Protein AF-A0A352FI96-F1 (afdb_monomer_lite)

Structure (mmCIF, N/CA/C/O backbone):
data_AF-A0A352FI96-F1
#
_entry.id   AF-A0A352FI96-F1
#
loop_
_atom_site.group_PDB
_atom_site.id
_atom_site.type_symbol
_atom_site.label_atom_id
_atom_site.label_alt_id
_atom_site.label_comp_id
_atom_site.label_asym_id
_atom_site.label_entity_id
_atom_site.label_seq_id
_atom_site.pdbx_PDB_ins_code
_atom_site.Cartn_x
_atom_site.Cartn_y
_atom_site.Cartn_z
_atom_site.occupancy
_atom_site.B_iso_or_equiv
_atom_site.auth_seq_id
_atom_site.auth_comp_id
_atom_site.auth_asym_id
_atom_site.auth_atom_id
_atom_site.pdbx_PDB_model_num
ATOM 1 N N . MET A 1 1 ? -29.803 -5.787 31.092 1.00 52.31 1 MET A N 1
ATOM 2 C CA . MET A 1 1 ? -29.044 -7.049 31.112 1.00 52.31 1 MET A CA 1
ATOM 3 C C . MET A 1 1 ? -29.105 -7.739 29.755 1.00 52.31 1 MET A C 1
ATOM 5 O O . MET A 1 1 ? -28.213 -7.486 28.967 1.00 52.31 1 MET A O 1
ATOM 9 N N . ALA A 1 2 ? -30.187 -8.427 29.363 1.00 59.44 2 ALA A N 1
ATOM 10 C CA . ALA A 1 2 ? -30.220 -9.168 28.085 1.00 59.44 2 ALA A CA 1
ATOM 11 C C . ALA A 1 2 ? -29.979 -8.347 26.790 1.00 59.44 2 ALA A C 1
ATOM 13 O O . ALA A 1 2 ? -29.564 -8.918 25.783 1.00 59.44 2 ALA A O 1
ATOM 14 N N . SER A 1 3 ? -30.249 -7.033 26.771 1.00 66.12 3 SER A N 1
ATOM 15 C CA . SER A 1 3 ? -29.910 -6.172 25.621 1.00 66.12 3 SER A CA 1
ATOM 16 C C . SER A 1 3 ? -28.485 -5.618 25.676 1.00 66.12 3 SER A C 1
ATOM 18 O O . SER A 1 3 ? -27.934 -5.304 24.632 1.00 66.12 3 SER A O 1
ATOM 20 N N . GLU A 1 4 ? -27.894 -5.500 26.867 1.00 66.44 4 GLU A N 1
ATOM 21 C CA . GLU A 1 4 ? -26.528 -5.000 27.075 1.00 66.44 4 GLU A CA 1
ATOM 22 C C . GLU A 1 4 ? -25.523 -6.082 26.686 1.00 66.44 4 GLU A C 1
ATOM 24 O O . GLU A 1 4 ? -24.607 -5.810 25.919 1.00 66.44 4 GLU A O 1
ATOM 29 N N . ASP A 1 5 ? -25.777 -7.328 27.094 1.00 74.75 5 ASP A N 1
ATOM 30 C CA . ASP A 1 5 ? -24.949 -8.481 26.725 1.00 74.75 5 ASP A CA 1
ATOM 31 C C . ASP A 1 5 ? -24.925 -8.692 25.204 1.00 74.75 5 ASP A C 1
ATOM 33 O O . ASP A 1 5 ? -23.876 -8.956 24.623 1.00 74.75 5 ASP A O 1
ATOM 37 N N . LYS A 1 6 ? -26.065 -8.489 24.527 1.00 78.19 6 LYS A N 1
ATOM 38 C CA . LYS A 1 6 ? -26.149 -8.533 23.056 1.00 78.19 6 LYS A CA 1
A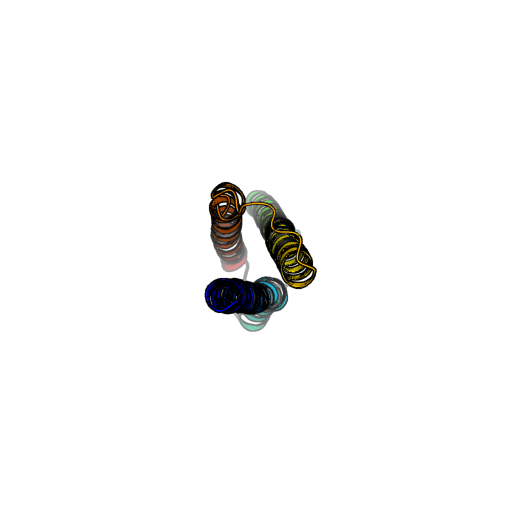TOM 39 C C . LYS A 1 6 ? -25.367 -7.408 22.380 1.00 78.19 6 LYS A C 1
ATOM 41 O O . LYS A 1 6 ? -24.830 -7.612 21.297 1.00 78.19 6 LYS A O 1
ATOM 46 N N . LEU A 1 7 ? -25.330 -6.225 22.988 1.00 73.31 7 LEU A N 1
ATOM 47 C CA . LEU A 1 7 ? -24.658 -5.052 22.432 1.00 73.31 7 LEU A CA 1
ATOM 48 C C . LEU A 1 7 ? -23.138 -5.149 22.631 1.00 73.31 7 LEU A C 1
ATOM 50 O O . LEU A 1 7 ? -22.375 -4.835 21.721 1.00 73.31 7 LEU A O 1
ATOM 54 N N . ILE A 1 8 ? -22.709 -5.679 23.779 1.00 76.69 8 ILE A N 1
ATOM 55 C CA . ILE A 1 8 ? -21.316 -6.046 24.047 1.00 76.69 8 ILE A CA 1
ATOM 56 C C . ILE A 1 8 ? -20.860 -7.155 23.092 1.00 76.69 8 ILE A C 1
ATOM 58 O O . ILE A 1 8 ? -19.784 -7.030 22.511 1.00 76.69 8 ILE A O 1
ATOM 62 N N . ASP A 1 9 ? -21.665 -8.203 22.881 1.00 81.62 9 ASP A N 1
ATOM 63 C CA . ASP A 1 9 ? -21.355 -9.278 21.925 1.00 81.62 9 ASP A CA 1
ATOM 64 C C . ASP A 1 9 ? -21.255 -8.744 20.487 1.00 81.62 9 ASP A C 1
ATOM 66 O O . ASP A 1 9 ? -20.314 -9.072 19.767 1.00 81.62 9 ASP A O 1
ATOM 70 N N . TYR A 1 10 ? -22.169 -7.852 20.084 1.00 79.38 10 TYR A N 1
ATOM 71 C CA . TYR A 1 10 ? -22.122 -7.201 18.774 1.00 79.38 10 TYR A CA 1
ATOM 72 C C . TYR A 1 10 ? -20.842 -6.375 18.584 1.00 79.38 10 TYR A C 1
ATOM 74 O O . TYR A 1 10 ? -20.116 -6.585 17.615 1.00 79.38 10 TYR A O 1
ATOM 82 N N . LEU A 1 11 ? -20.524 -5.477 19.523 1.00 75.19 11 LEU A N 1
ATOM 83 C CA . LEU A 1 11 ? -19.309 -4.659 19.450 1.00 75.19 11 LEU A CA 1
ATOM 84 C C . LEU A 1 11 ? -18.040 -5.512 19.504 1.00 75.19 11 LEU A C 1
ATOM 86 O O . LEU A 1 11 ? -17.080 -5.223 18.797 1.00 75.19 11 LEU A O 1
ATOM 90 N N . SER A 1 12 ? -18.031 -6.580 20.303 1.00 81.94 12 SER A N 1
ATOM 91 C CA . SER A 1 12 ? -16.894 -7.502 20.385 1.00 81.94 12 SER A CA 1
ATOM 92 C C . SER A 1 12 ? -16.660 -8.219 19.055 1.00 81.94 12 SER A C 1
ATOM 94 O O . SER A 1 12 ? -15.522 -8.276 18.590 1.00 81.94 12 SER A O 1
ATOM 96 N N . LYS A 1 13 ? -17.730 -8.688 18.400 1.00 84.06 13 LYS A N 1
ATOM 97 C CA . LYS A 1 13 ? -17.660 -9.280 17.055 1.00 84.06 13 LYS A CA 1
ATOM 98 C C . LYS A 1 13 ? -17.207 -8.283 15.998 1.00 84.06 13 LYS A C 1
ATOM 100 O O . LYS A 1 13 ? -16.442 -8.653 15.107 1.00 84.06 13 LYS A O 1
ATOM 105 N N . GLU A 1 14 ? -17.644 -7.031 16.088 1.00 78.19 14 GLU A N 1
ATOM 106 C CA . GLU A 1 14 ? -17.218 -5.995 15.147 1.00 78.19 14 GLU A CA 1
ATOM 107 C C . GLU A 1 14 ? -15.730 -5.658 15.336 1.00 78.19 14 GLU A C 1
ATOM 109 O O . GLU A 1 14 ? -14.983 -5.634 14.361 1.00 78.19 14 GLU A O 1
ATOM 114 N N . ILE A 1 15 ? -15.252 -5.517 16.582 1.00 81.19 15 ILE A N 1
ATOM 115 C CA . ILE A 1 15 ? -13.819 -5.356 16.894 1.00 81.19 15 ILE A CA 1
ATOM 116 C C . ILE A 1 15 ? -13.009 -6.526 16.324 1.00 81.19 15 ILE A C 1
ATOM 118 O O . ILE A 1 15 ? -11.972 -6.311 15.693 1.00 81.19 15 ILE A O 1
ATOM 122 N N . GLU A 1 16 ? -13.464 -7.762 16.539 1.00 83.44 16 GLU A N 1
ATOM 123 C CA . GLU A 1 16 ? -12.791 -8.957 16.026 1.00 83.44 16 GLU A CA 1
ATOM 124 C C . GLU A 1 16 ? -12.729 -8.946 14.492 1.00 83.44 16 GLU A C 1
ATOM 126 O O . GLU A 1 16 ? -11.665 -9.164 13.906 1.00 83.44 16 GLU A O 1
ATOM 131 N N . THR A 1 17 ? -13.843 -8.616 13.837 1.00 84.00 17 THR A N 1
ATOM 132 C CA . THR A 1 17 ? -13.945 -8.551 12.375 1.00 84.00 17 THR A CA 1
ATOM 133 C C . THR A 1 17 ? -13.019 -7.482 11.797 1.00 84.00 17 THR A C 1
ATOM 135 O O . THR A 1 17 ? -12.246 -7.768 10.878 1.00 84.00 17 THR A O 1
ATOM 138 N N . GLN A 1 18 ? -13.024 -6.272 12.360 1.00 79.06 18 GLN A N 1
ATOM 139 C CA . GLN A 1 18 ? -12.147 -5.181 11.927 1.00 79.06 18 GLN A CA 1
ATOM 140 C C . GLN A 1 18 ? -10.671 -5.515 12.163 1.00 79.06 18 GLN A C 1
ATOM 142 O O . GLN A 1 18 ? -9.838 -5.301 11.281 1.00 79.06 18 GLN A O 1
ATOM 147 N N . SER A 1 19 ? -10.334 -6.111 13.309 1.00 80.19 19 SER A N 1
ATOM 148 C CA . SER A 1 19 ? -8.960 -6.513 13.617 1.00 80.19 1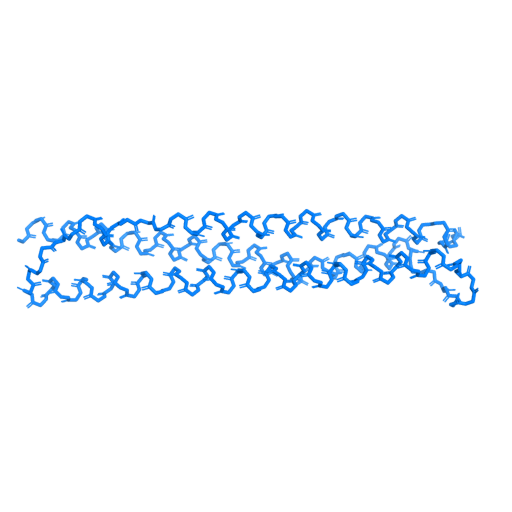9 SER A CA 1
ATOM 149 C C . SER A 1 19 ? -8.456 -7.607 12.670 1.00 80.19 19 SER A C 1
ATOM 151 O O . SER A 1 19 ? -7.318 -7.529 12.200 1.00 80.19 19 SER A O 1
ATOM 153 N N . LYS A 1 20 ? -9.301 -8.588 12.329 1.00 83.50 20 LYS A N 1
ATOM 154 C CA . LYS A 1 20 ? -8.971 -9.651 11.371 1.00 83.50 20 LYS A CA 1
ATOM 155 C C . LYS A 1 20 ? -8.806 -9.110 9.951 1.00 83.50 20 LYS A C 1
ATOM 157 O O . LYS A 1 20 ? -7.847 -9.469 9.267 1.00 83.50 20 LYS A O 1
ATOM 162 N N . ASN A 1 21 ? -9.694 -8.214 9.522 1.00 79.06 21 ASN A N 1
ATOM 163 C CA . ASN A 1 21 ? -9.590 -7.546 8.224 1.00 79.06 21 ASN A CA 1
ATOM 164 C C . ASN A 1 21 ? -8.316 -6.699 8.126 1.00 79.06 21 ASN A C 1
ATOM 166 O O . ASN A 1 21 ? -7.628 -6.740 7.106 1.00 79.06 21 ASN A O 1
ATOM 170 N N . LEU A 1 22 ? -7.961 -5.985 9.197 1.00 78.88 22 LEU A N 1
ATOM 171 C CA . LEU A 1 22 ? -6.732 -5.202 9.275 1.00 78.88 22 LEU A CA 1
ATOM 172 C C . LEU A 1 22 ? -5.482 -6.086 9.211 1.00 78.88 22 LEU A C 1
ATOM 174 O O . LEU A 1 22 ? -4.562 -5.760 8.463 1.00 78.88 22 LEU A O 1
ATOM 178 N N . MET A 1 23 ? -5.454 -7.219 9.922 1.00 75.31 23 MET A N 1
ATOM 179 C CA . MET A 1 23 ? -4.352 -8.185 9.813 1.00 75.31 23 MET A CA 1
ATOM 180 C C . MET A 1 23 ? -4.206 -8.714 8.385 1.00 75.31 23 MET A C 1
ATOM 182 O O . MET A 1 23 ? -3.111 -8.661 7.829 1.00 75.31 23 MET A O 1
ATOM 186 N N . ALA A 1 24 ? -5.302 -9.147 7.756 1.00 79.75 24 ALA A N 1
ATOM 187 C CA . ALA A 1 24 ? -5.270 -9.655 6.386 1.00 79.75 24 ALA A CA 1
ATOM 188 C C . ALA A 1 24 ? -4.823 -8.581 5.374 1.00 79.75 24 ALA A C 1
ATOM 190 O O . ALA A 1 24 ? -4.071 -8.864 4.439 1.00 79.75 24 ALA A O 1
ATOM 191 N N . PHE A 1 25 ? -5.263 -7.333 5.556 1.00 77.06 25 PHE A N 1
ATOM 192 C CA . PHE A 1 25 ? -4.832 -6.199 4.739 1.00 77.06 25 PHE A CA 1
ATOM 193 C C . PHE A 1 25 ? -3.334 -5.917 4.914 1.00 77.06 25 PHE A C 1
ATOM 195 O O . PHE A 1 25 ? -2.606 -5.800 3.924 1.00 77.06 25 PHE A O 1
ATOM 202 N N . ARG A 1 26 ? -2.860 -5.883 6.164 1.00 77.25 26 ARG A N 1
ATOM 203 C CA . ARG A 1 26 ? -1.452 -5.679 6.511 1.00 77.25 26 ARG A CA 1
ATOM 204 C C . ARG A 1 26 ? -0.563 -6.778 5.942 1.00 77.25 26 ARG A C 1
ATOM 206 O O . ARG A 1 26 ? 0.478 -6.460 5.379 1.00 77.25 26 ARG A O 1
ATOM 213 N N . GLU A 1 27 ? -0.966 -8.043 6.028 1.00 80.56 27 GLU A N 1
ATOM 214 C CA . GLU A 1 27 ? -0.225 -9.159 5.429 1.00 80.56 27 GLU A CA 1
ATOM 215 C C . GLU A 1 27 ? -0.084 -9.000 3.913 1.00 80.56 27 GLU A C 1
ATOM 217 O O . GLU A 1 27 ? 1.024 -9.091 3.386 1.00 80.56 27 GLU A O 1
ATOM 222 N N . ARG A 1 28 ? -1.179 -8.695 3.204 1.00 78.69 28 ARG A N 1
ATOM 223 C CA . ARG A 1 28 ? -1.166 -8.535 1.739 1.00 78.69 28 ARG A CA 1
ATOM 224 C C . ARG A 1 28 ? -0.304 -7.361 1.282 1.00 78.69 28 ARG A C 1
ATOM 226 O O . ARG A 1 28 ? 0.429 -7.475 0.296 1.00 78.69 28 ARG A O 1
ATOM 233 N N . ILE A 1 29 ? -0.373 -6.235 1.986 1.00 74.50 29 ILE A N 1
ATOM 234 C CA . ILE A 1 29 ? 0.438 -5.062 1.654 1.00 74.50 29 ILE A CA 1
ATOM 235 C C . ILE A 1 29 ? 1.888 -5.282 2.017 1.00 74.50 29 ILE A C 1
ATOM 237 O O . ILE A 1 29 ? 2.741 -5.002 1.187 1.00 74.50 29 ILE A O 1
ATOM 241 N N . ASN A 1 30 ? 2.184 -5.804 3.207 1.00 74.50 30 ASN A N 1
ATOM 242 C CA . ASN A 1 30 ? 3.559 -6.104 3.586 1.00 74.50 30 ASN A CA 1
ATOM 243 C C . ASN A 1 30 ? 4.177 -7.080 2.590 1.00 74.50 30 ASN A C 1
ATOM 245 O O . ASN A 1 30 ? 5.295 -6.856 2.143 1.00 74.50 30 ASN A O 1
ATOM 249 N N . PHE A 1 31 ? 3.436 -8.098 2.150 1.00 77.19 31 PHE A N 1
ATOM 250 C CA . PHE A 1 31 ? 3.899 -8.966 1.077 1.00 77.19 31 PHE A CA 1
ATOM 251 C C . PHE A 1 31 ? 4.195 -8.174 -0.205 1.00 77.19 31 PHE A C 1
ATOM 253 O O . PHE A 1 31 ? 5.282 -8.283 -0.755 1.00 77.19 31 PHE A O 1
ATOM 260 N N . THR A 1 32 ? 3.284 -7.312 -0.655 1.00 74.19 32 THR A N 1
ATOM 261 C CA . THR A 1 32 ? 3.475 -6.527 -1.889 1.00 74.19 32 THR A CA 1
ATOM 262 C C . THR A 1 32 ? 4.642 -5.535 -1.791 1.00 74.19 32 THR A C 1
ATOM 264 O O . THR A 1 32 ? 5.442 -5.431 -2.715 1.00 74.19 32 THR A O 1
ATOM 267 N N . VAL A 1 33 ? 4.771 -4.825 -0.670 1.00 71.88 33 VAL A N 1
ATOM 268 C CA . VAL A 1 33 ? 5.792 -3.794 -0.439 1.00 71.88 33 VAL A CA 1
ATOM 269 C C . VAL A 1 33 ? 7.165 -4.411 -0.194 1.00 71.88 33 VAL A C 1
ATOM 271 O O . VAL A 1 33 ? 8.150 -3.903 -0.720 1.00 71.88 33 VAL A O 1
ATOM 274 N N . PHE A 1 34 ? 7.249 -5.503 0.571 1.00 74.50 34 PHE A N 1
ATOM 275 C CA . PHE A 1 34 ? 8.526 -6.156 0.846 1.00 74.50 34 PHE A CA 1
ATOM 276 C C . PHE A 1 34 ? 8.940 -7.092 -0.279 1.00 74.50 34 PHE A C 1
ATOM 278 O O . PHE A 1 34 ? 10.076 -7.015 -0.714 1.00 74.50 34 PHE A O 1
ATOM 285 N N . VAL A 1 35 ? 8.057 -7.954 -0.784 1.00 78.44 35 VAL A N 1
ATOM 286 C CA . VAL A 1 35 ? 8.418 -8.984 -1.775 1.00 78.44 35 VAL A CA 1
ATOM 287 C C . VAL A 1 35 ? 8.399 -8.435 -3.201 1.00 78.44 35 VAL A C 1
ATOM 289 O O . VAL A 1 35 ? 9.242 -8.823 -4.009 1.00 78.44 35 VAL A O 1
ATOM 292 N N . GLY A 1 36 ? 7.495 -7.501 -3.512 1.00 74.44 36 GLY A N 1
ATOM 293 C CA . GLY A 1 36 ? 7.322 -6.940 -4.857 1.00 74.44 36 GLY A CA 1
ATOM 294 C C . GLY A 1 36 ? 8.616 -6.403 -5.480 1.00 74.44 36 GLY A C 1
ATOM 295 O O . GLY A 1 36 ? 8.982 -6.864 -6.564 1.00 74.44 36 GLY A O 1
ATOM 296 N N . PRO A 1 37 ? 9.364 -5.505 -4.808 1.00 74.38 37 PRO A N 1
ATOM 297 C CA . PRO A 1 37 ? 10.636 -5.000 -5.317 1.00 74.38 37 PRO A CA 1
ATOM 298 C C . PRO A 1 37 ? 11.667 -6.103 -5.579 1.00 74.38 37 PRO A C 1
ATOM 300 O O . PRO A 1 37 ? 12.341 -6.069 -6.606 1.00 74.38 37 PRO A O 1
ATOM 303 N N . PHE A 1 38 ? 11.774 -7.106 -4.700 1.00 78.88 38 PHE A N 1
ATOM 304 C CA . PHE A 1 38 ? 12.733 -8.202 -4.879 1.00 78.88 38 PHE A CA 1
ATOM 305 C C . PHE A 1 38 ? 12.340 -9.148 -6.009 1.00 78.88 38 PHE A C 1
ATOM 307 O O . PHE A 1 38 ? 13.217 -9.610 -6.731 1.00 78.88 38 PHE A O 1
ATOM 314 N N . VAL A 1 39 ? 11.045 -9.410 -6.206 1.00 79.06 39 VAL A N 1
ATOM 315 C CA . VAL A 1 39 ? 10.559 -10.182 -7.360 1.00 79.06 39 VAL A CA 1
ATOM 316 C C . VAL A 1 39 ? 10.866 -9.441 -8.655 1.00 79.06 39 VAL A C 1
ATOM 318 O O . VAL A 1 39 ? 11.329 -10.057 -9.611 1.00 79.06 39 VAL A O 1
ATOM 321 N N . LEU A 1 40 ? 10.681 -8.119 -8.675 1.00 73.31 40 LEU A N 1
ATOM 322 C CA . LEU A 1 40 ? 11.022 -7.287 -9.826 1.00 73.31 40 LEU A CA 1
ATOM 323 C C . LEU A 1 40 ? 12.525 -7.324 -10.114 1.00 73.31 40 LEU A C 1
ATOM 325 O O . LEU A 1 40 ? 12.924 -7.633 -11.232 1.00 73.31 40 LEU A O 1
ATOM 329 N N . LEU A 1 41 ? 13.361 -7.107 -9.097 1.00 73.62 41 LEU A N 1
ATOM 330 C CA . LEU A 1 41 ? 14.817 -7.205 -9.223 1.00 73.62 41 LEU A CA 1
ATOM 331 C C . LEU A 1 41 ? 15.259 -8.604 -9.671 1.00 73.62 41 LEU A C 1
ATOM 333 O O . LEU A 1 41 ? 16.114 -8.723 -10.544 1.00 73.62 41 LEU A O 1
ATOM 337 N N . GLY A 1 42 ? 14.656 -9.658 -9.120 1.00 74.88 42 GLY A N 1
ATOM 338 C CA . GLY A 1 42 ? 14.911 -11.046 -9.494 1.00 74.88 42 GLY A CA 1
ATOM 339 C C . GLY A 1 42 ? 14.530 -11.344 -10.944 1.00 74.88 42 GLY A C 1
ATOM 340 O O . GLY A 1 42 ? 15.312 -11.956 -11.668 1.00 74.88 42 GLY A O 1
ATOM 341 N N . ALA A 1 43 ? 13.375 -10.856 -11.402 1.00 72.25 43 ALA A N 1
ATOM 342 C CA . ALA A 1 43 ? 12.945 -10.977 -12.793 1.00 72.25 43 ALA A CA 1
ATOM 343 C C . ALA A 1 43 ? 13.903 -10.247 -13.747 1.00 72.25 43 ALA A C 1
ATOM 345 O O . ALA A 1 43 ? 14.230 -10.762 -14.815 1.00 72.25 43 ALA A O 1
ATOM 346 N N . MET A 1 44 ? 14.409 -9.080 -13.343 1.00 67.44 44 MET A N 1
ATOM 347 C CA . MET A 1 44 ? 15.395 -8.329 -14.121 1.00 67.44 44 MET A CA 1
ATOM 348 C C . MET A 1 44 ? 16.761 -9.027 -14.157 1.00 67.44 44 MET A C 1
ATOM 350 O O . MET A 1 44 ? 17.372 -9.105 -15.224 1.00 67.44 44 MET A O 1
ATOM 354 N N . LEU A 1 45 ? 17.216 -9.577 -13.024 1.00 68.56 45 LEU A N 1
ATOM 355 C CA . LEU A 1 45 ? 18.442 -10.378 -12.901 1.00 68.56 45 LEU A CA 1
ATOM 356 C C . LEU A 1 45 ? 18.390 -11.629 -13.784 1.00 68.56 45 LEU A C 1
ATOM 358 O O . LEU A 1 45 ? 19.293 -11.860 -14.587 1.00 68.56 45 LEU A O 1
ATOM 362 N N . TYR A 1 46 ? 17.335 -12.435 -13.643 1.00 67.62 46 TYR A N 1
ATOM 363 C CA . TYR A 1 46 ? 17.202 -13.713 -14.343 1.00 67.62 46 TYR A CA 1
ATOM 364 C C . TYR A 1 46 ? 16.909 -13.529 -15.835 1.00 67.62 46 TYR A C 1
ATOM 366 O O . TYR A 1 46 ? 17.440 -14.262 -16.667 1.00 67.62 46 TYR A O 1
ATOM 374 N N . GLY A 1 47 ? 16.122 -12.509 -16.190 1.00 62.78 47 GLY A N 1
ATOM 375 C CA . GLY A 1 47 ? 15.805 -12.171 -17.576 1.00 62.78 47 GLY A CA 1
ATOM 376 C C . GLY A 1 47 ? 16.972 -11.579 -18.375 1.00 62.78 47 GLY A C 1
ATOM 377 O O . GLY A 1 47 ? 16.783 -11.247 -19.540 1.00 62.78 47 GLY A O 1
ATOM 378 N N . GLY A 1 48 ? 18.157 -11.400 -17.775 1.00 58.41 48 GLY A N 1
ATOM 379 C CA . GLY A 1 48 ? 19.301 -10.762 -18.438 1.00 58.41 48 GLY A CA 1
ATOM 380 C C . GLY A 1 48 ? 19.100 -9.266 -18.718 1.00 58.41 48 GLY A C 1
ATOM 381 O O . GLY A 1 48 ? 19.860 -8.675 -19.480 1.00 58.41 48 GLY A O 1
ATOM 382 N N . ILE A 1 49 ? 18.095 -8.645 -18.087 1.00 56.41 49 ILE A N 1
ATOM 383 C CA . ILE A 1 49 ? 17.714 -7.225 -18.219 1.00 56.41 49 ILE A CA 1
ATOM 384 C C . ILE A 1 49 ? 18.462 -6.359 -17.194 1.00 56.41 49 ILE A C 1
ATOM 386 O O . ILE A 1 49 ? 18.140 -5.193 -16.998 1.00 56.41 49 ILE A O 1
ATOM 390 N N . ILE A 1 50 ? 19.467 -6.906 -16.511 1.00 55.66 50 ILE A N 1
ATOM 391 C CA . ILE A 1 50 ? 20.540 -6.103 -15.930 1.00 55.66 50 ILE A CA 1
ATOM 392 C C . ILE A 1 50 ? 21.684 -6.196 -16.925 1.00 55.66 50 ILE A C 1
ATOM 394 O O . ILE A 1 50 ? 22.517 -7.102 -16.821 1.00 55.66 50 ILE A O 1
ATOM 398 N N . PRO A 1 51 ? 21.726 -5.318 -17.938 1.00 53.00 51 PRO A N 1
ATOM 399 C CA . PRO A 1 51 ? 22.885 -5.283 -18.791 1.00 53.00 51 PRO A CA 1
ATOM 400 C C . PRO A 1 51 ? 24.051 -4.846 -17.903 1.00 53.00 51 PRO A C 1
ATOM 402 O O . PRO A 1 51 ? 23.882 -4.112 -16.921 1.00 53.00 51 PRO A O 1
ATOM 405 N N . ARG A 1 52 ? 25.264 -5.254 -18.262 1.00 55.66 52 ARG A N 1
ATOM 406 C CA . ARG A 1 52 ? 26.456 -4.494 -17.879 1.00 55.66 52 ARG A CA 1
ATOM 407 C C . ARG A 1 52 ? 26.369 -3.144 -18.595 1.00 55.66 52 ARG A C 1
ATOM 409 O O . ARG A 1 52 ? 27.068 -2.909 -19.570 1.00 55.66 52 ARG A O 1
ATOM 416 N N . ILE A 1 53 ? 25.422 -2.308 -18.181 1.00 56.47 53 ILE A N 1
ATOM 417 C CA . ILE A 1 53 ? 25.181 -0.998 -18.752 1.00 56.47 53 ILE A CA 1
ATOM 418 C C . ILE A 1 53 ? 26.364 -0.155 -18.325 1.00 56.47 53 ILE A C 1
ATOM 420 O O . ILE A 1 53 ? 26.460 0.254 -17.165 1.00 56.47 53 ILE A O 1
ATOM 424 N N . SER A 1 54 ? 27.257 0.133 -19.264 1.00 57.81 54 SER A N 1
ATOM 425 C CA . SER A 1 54 ? 28.099 1.301 -19.101 1.00 57.81 54 SER A CA 1
ATOM 426 C C . SER A 1 54 ? 27.165 2.506 -19.089 1.00 57.81 54 SER A C 1
ATOM 428 O O . SER A 1 54 ? 26.403 2.719 -20.031 1.00 57.81 54 SER A O 1
ATOM 430 N N . TRP A 1 55 ? 27.192 3.311 -18.024 1.00 58.62 55 TRP A N 1
ATOM 431 C CA . TRP A 1 55 ? 26.421 4.560 -17.954 1.00 58.62 55 TRP A CA 1
ATOM 432 C C . TRP A 1 55 ? 26.692 5.486 -19.157 1.00 58.62 55 TRP A C 1
ATOM 434 O O . TRP A 1 55 ? 25.903 6.395 -19.417 1.00 58.62 55 TRP A O 1
ATOM 444 N N . GLY A 1 56 ? 27.783 5.267 -19.899 1.00 61.50 56 GLY A N 1
ATOM 445 C CA . GLY A 1 56 ? 28.090 5.944 -21.157 1.00 61.50 56 GLY A CA 1
ATOM 446 C C . GLY A 1 56 ? 27.157 5.601 -22.327 1.00 61.50 56 GLY A C 1
ATOM 447 O O . GLY A 1 56 ? 26.895 6.486 -23.133 1.00 61.50 56 GLY A O 1
ATOM 448 N N . ASP A 1 57 ? 26.590 4.391 -22.379 1.00 68.75 57 ASP A N 1
ATOM 449 C CA . ASP A 1 57 ? 25.859 3.883 -23.558 1.00 68.75 57 ASP A CA 1
ATOM 450 C C . ASP A 1 57 ? 24.360 4.226 -23.548 1.00 68.75 57 ASP A C 1
ATOM 452 O O . ASP A 1 57 ? 23.652 4.042 -24.542 1.00 68.75 57 ASP A O 1
ATOM 456 N N . LEU A 1 58 ? 23.847 4.753 -22.430 1.00 72.38 58 LEU A N 1
ATOM 457 C CA . LEU A 1 58 ? 22.464 5.218 -22.364 1.00 72.38 58 LEU A CA 1
ATOM 458 C C . LEU A 1 58 ? 22.307 6.583 -23.019 1.00 72.38 58 LEU A C 1
ATOM 460 O O . LEU A 1 58 ? 22.973 7.558 -22.656 1.00 72.38 58 LEU A O 1
ATOM 464 N N . THR A 1 59 ? 21.297 6.674 -23.879 1.00 81.12 59 THR A N 1
ATOM 465 C CA . THR A 1 59 ? 20.799 7.956 -24.374 1.00 81.12 59 THR A CA 1
ATOM 466 C C . THR A 1 59 ? 20.332 8.835 -23.209 1.00 81.12 59 THR A C 1
ATOM 468 O O . THR A 1 59 ? 19.846 8.342 -22.186 1.00 81.12 59 THR A O 1
ATOM 471 N N . LEU A 1 60 ? 20.450 10.160 -23.355 1.00 80.38 60 LEU A N 1
ATOM 472 C CA . LEU A 1 60 ? 20.012 11.123 -22.335 1.00 80.38 60 LEU A CA 1
ATOM 473 C C . LEU A 1 60 ? 18.537 10.899 -21.938 1.00 80.38 60 LEU A C 1
ATOM 475 O O . LEU A 1 60 ? 18.198 10.949 -20.758 1.00 80.38 60 LEU A O 1
ATOM 479 N N . GLY A 1 61 ? 17.683 10.576 -22.918 1.00 80.56 61 GLY A N 1
ATOM 480 C CA . GLY A 1 61 ? 16.272 10.251 -22.700 1.00 80.56 61 GLY A CA 1
ATOM 481 C C . GLY A 1 61 ? 16.061 8.985 -21.863 1.00 80.56 61 GLY A C 1
ATOM 482 O O . GLY A 1 61 ? 15.231 8.990 -20.957 1.00 80.56 61 GLY A O 1
ATOM 483 N N . ALA A 1 62 ? 16.855 7.932 -22.089 1.00 77.81 62 ALA A N 1
ATOM 484 C CA . ALA A 1 62 ? 16.797 6.711 -21.285 1.00 77.81 62 ALA A CA 1
ATOM 485 C C . ALA A 1 62 ? 17.255 6.949 -19.837 1.00 77.81 62 ALA A C 1
ATOM 487 O O . ALA A 1 62 ? 16.631 6.430 -18.914 1.00 77.81 62 ALA A O 1
ATOM 488 N N . LYS A 1 63 ? 18.288 7.779 -19.617 1.00 79.88 63 LYS A N 1
ATOM 489 C CA . LYS A 1 63 ? 18.744 8.162 -18.263 1.00 79.88 63 LYS A CA 1
ATOM 490 C C . LYS A 1 63 ? 17.661 8.912 -17.498 1.00 79.88 63 LYS A C 1
ATOM 492 O O . LYS A 1 63 ? 17.371 8.573 -16.352 1.00 79.88 63 LYS A O 1
ATOM 497 N N . LEU A 1 64 ? 17.051 9.907 -18.142 1.00 84.88 64 LEU A N 1
ATOM 498 C CA . LEU A 1 64 ? 15.989 10.704 -17.535 1.00 84.88 64 LEU A CA 1
ATOM 499 C C . LEU A 1 64 ? 14.760 9.837 -17.223 1.00 84.88 64 LEU A C 1
ATOM 501 O O . LEU A 1 64 ? 14.208 9.926 -16.131 1.00 84.88 64 LEU A O 1
ATOM 505 N N . GLY A 1 65 ? 14.370 8.954 -18.149 1.00 83.19 65 GLY A N 1
ATOM 506 C CA . GLY A 1 65 ? 13.254 8.025 -17.961 1.00 83.19 65 GLY A CA 1
ATOM 507 C C . GLY A 1 65 ? 13.501 6.995 -16.853 1.00 83.19 65 GLY A C 1
ATOM 508 O O . GLY A 1 65 ? 12.599 6.716 -16.063 1.00 83.19 65 GLY A O 1
ATOM 509 N N . LEU A 1 66 ? 14.725 6.470 -16.733 1.00 82.38 66 LEU A N 1
ATOM 510 C CA . LEU A 1 66 ? 15.118 5.594 -15.623 1.00 82.38 66 LEU A CA 1
ATOM 511 C C . LEU A 1 66 ? 15.055 6.319 -14.283 1.00 82.38 66 LEU A C 1
ATOM 513 O O . LEU A 1 66 ? 14.487 5.795 -13.332 1.00 82.38 66 LEU A O 1
ATOM 517 N N . PHE A 1 67 ? 15.592 7.537 -14.214 1.00 83.88 67 PHE A N 1
ATOM 518 C CA . PHE A 1 67 ? 15.545 8.328 -12.990 1.00 83.88 67 PHE A CA 1
ATOM 519 C C . PHE A 1 67 ? 14.101 8.645 -12.578 1.00 83.88 67 PHE A C 1
ATOM 521 O O . PHE A 1 67 ? 13.735 8.448 -11.423 1.00 83.88 67 PHE A O 1
ATOM 528 N N . LEU A 1 68 ? 13.260 9.074 -13.526 1.00 86.81 68 LEU A N 1
ATOM 529 C CA . LEU A 1 68 ? 11.852 9.388 -13.274 1.00 86.81 68 LEU A CA 1
ATOM 530 C C . LEU A 1 68 ? 11.042 8.158 -12.860 1.00 86.81 68 LEU A C 1
ATOM 532 O O . LEU A 1 68 ? 10.279 8.241 -11.903 1.00 86.81 68 LEU A O 1
ATOM 536 N N . SER A 1 69 ? 11.211 7.020 -13.539 1.00 82.81 69 SER A N 1
ATOM 537 C CA . SER A 1 69 ? 10.523 5.775 -13.169 1.00 82.81 69 SER A CA 1
ATOM 538 C C . SER A 1 69 ? 10.957 5.298 -11.783 1.00 82.81 69 SER A C 1
ATOM 540 O O . SER A 1 69 ? 10.111 5.009 -10.938 1.00 82.81 69 SER A O 1
ATOM 542 N N . LEU A 1 70 ? 12.255 5.319 -11.482 1.00 83.25 70 LEU A N 1
ATOM 543 C CA . LEU A 1 70 ? 12.762 4.928 -10.169 1.00 83.25 70 LEU A CA 1
ATOM 544 C C . LEU A 1 70 ? 12.263 5.865 -9.057 1.00 83.25 70 LEU A C 1
ATOM 546 O O . LEU A 1 70 ? 11.794 5.393 -8.022 1.00 83.25 70 LEU A O 1
ATOM 550 N N . LEU A 1 71 ? 12.271 7.179 -9.293 1.00 88.06 71 LEU A N 1
ATOM 551 C CA . LEU A 1 71 ? 11.705 8.166 -8.372 1.00 88.06 71 LEU A CA 1
ATOM 552 C C . LEU A 1 71 ? 10.206 7.924 -8.147 1.00 88.06 71 LEU A C 1
ATOM 554 O O . LEU A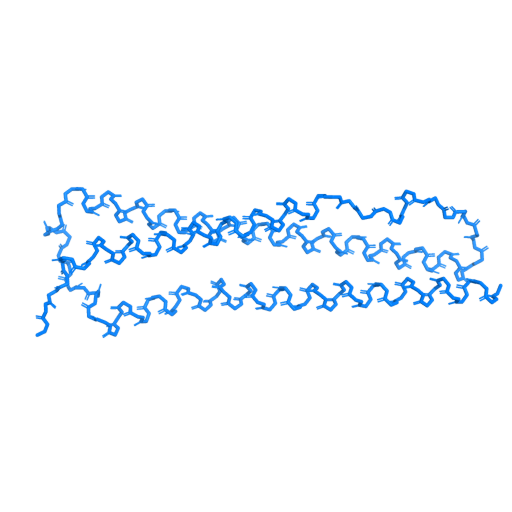 1 71 ? 9.745 7.912 -7.008 1.00 88.06 71 LEU A O 1
ATOM 558 N N . LEU A 1 72 ? 9.450 7.682 -9.220 1.00 87.62 72 LEU A N 1
ATOM 559 C CA . LEU A 1 72 ? 8.016 7.415 -9.157 1.00 87.62 72 LEU A CA 1
ATOM 560 C C . LEU A 1 72 ? 7.715 6.108 -8.411 1.00 87.62 72 LEU A C 1
ATOM 562 O O . LEU A 1 72 ? 6.776 6.057 -7.621 1.00 87.62 72 LEU A O 1
ATOM 566 N N . ALA A 1 73 ? 8.539 5.073 -8.604 1.00 82.88 73 ALA A N 1
ATOM 567 C CA . ALA A 1 73 ? 8.438 3.820 -7.867 1.00 82.88 73 ALA A CA 1
ATOM 568 C C . ALA A 1 73 ? 8.665 4.056 -6.367 1.00 82.88 73 ALA A C 1
ATOM 570 O O . ALA A 1 73 ? 7.814 3.686 -5.560 1.00 82.88 73 ALA A O 1
ATOM 571 N N . ILE A 1 74 ? 9.745 4.745 -5.983 1.00 84.62 74 ILE A N 1
ATOM 572 C CA . ILE A 1 74 ? 10.035 5.071 -4.576 1.00 84.62 74 ILE A CA 1
ATOM 573 C C . ILE A 1 74 ? 8.878 5.853 -3.948 1.00 84.62 74 ILE A C 1
ATOM 575 O O . ILE A 1 74 ? 8.392 5.482 -2.879 1.00 84.62 74 ILE A O 1
ATOM 579 N N . LEU A 1 75 ? 8.396 6.899 -4.625 1.00 88.06 75 LEU A N 1
ATOM 580 C CA . LEU A 1 75 ? 7.271 7.698 -4.145 1.00 88.06 75 LEU A CA 1
ATOM 581 C C . LEU A 1 75 ? 6.003 6.853 -4.001 1.00 88.06 75 LEU A C 1
ATOM 583 O O . LEU A 1 75 ? 5.301 6.990 -3.002 1.00 88.06 75 LEU A O 1
ATOM 587 N N . SER A 1 76 ? 5.721 5.944 -4.937 1.00 86.06 76 SER A N 1
ATOM 588 C CA . SER A 1 76 ? 4.545 5.071 -4.858 1.00 86.06 76 SER A CA 1
ATOM 589 C C . SER A 1 76 ? 4.591 4.134 -3.645 1.00 86.06 76 SER A C 1
ATOM 591 O O . SER A 1 76 ? 3.629 4.094 -2.877 1.00 86.06 76 SER A O 1
ATOM 593 N N . TYR A 1 77 ? 5.727 3.474 -3.390 1.00 82.19 77 TYR A N 1
ATOM 594 C CA . TYR A 1 77 ? 5.905 2.612 -2.217 1.00 82.19 77 TYR A CA 1
ATOM 595 C C . TYR A 1 77 ? 5.850 3.405 -0.906 1.00 82.19 77 TYR A C 1
ATOM 597 O O . TYR A 1 77 ? 5.227 2.959 0.059 1.00 82.19 77 TYR A O 1
ATOM 605 N N . LEU A 1 78 ? 6.432 4.608 -0.870 1.00 85.19 78 LEU A N 1
ATOM 606 C CA . LEU A 1 78 ? 6.353 5.485 0.299 1.00 85.19 78 LEU A CA 1
ATOM 607 C C . LEU A 1 78 ? 4.906 5.919 0.577 1.00 85.19 78 LEU A C 1
ATOM 609 O O . LEU A 1 78 ? 4.452 5.881 1.720 1.00 85.19 78 LEU A O 1
ATOM 613 N N . THR A 1 79 ? 4.164 6.283 -0.472 1.00 85.44 79 THR A N 1
ATOM 614 C CA . THR A 1 79 ? 2.760 6.700 -0.361 1.00 85.44 79 THR A CA 1
ATOM 615 C C . THR A 1 79 ? 1.892 5.556 0.154 1.00 85.44 79 THR A C 1
ATOM 617 O O . THR A 1 79 ? 1.074 5.779 1.046 1.00 85.44 79 THR A O 1
ATOM 620 N N . MET A 1 80 ? 2.113 4.323 -0.324 1.00 82.06 80 MET A N 1
ATOM 621 C CA . MET A 1 80 ? 1.459 3.134 0.230 1.00 82.06 80 MET A CA 1
ATOM 622 C C . MET A 1 80 ? 1.763 2.968 1.714 1.00 82.06 80 MET A C 1
ATOM 624 O O . MET A 1 80 ? 0.831 2.825 2.498 1.00 82.06 80 MET A O 1
ATOM 628 N N . GLY A 1 81 ? 3.038 3.016 2.112 1.00 80.06 81 GLY A N 1
ATOM 629 C CA . GLY A 1 81 ? 3.433 2.841 3.511 1.00 80.06 81 GLY A CA 1
ATOM 630 C C . GLY A 1 81 ? 2.770 3.866 4.435 1.00 80.06 81 GLY A C 1
ATOM 631 O O . GLY A 1 81 ? 2.189 3.501 5.459 1.00 80.06 81 GLY A O 1
ATOM 632 N N . ILE A 1 82 ? 2.773 5.142 4.036 1.00 82.88 82 ILE A N 1
ATOM 633 C CA . ILE A 1 82 ? 2.131 6.225 4.795 1.00 82.88 82 ILE A CA 1
ATOM 634 C C . ILE A 1 82 ? 0.613 6.031 4.856 1.00 82.88 82 ILE A C 1
ATOM 636 O O . ILE A 1 82 ? 0.022 6.151 5.930 1.00 82.88 82 ILE A O 1
ATOM 640 N N . ALA A 1 83 ? -0.034 5.737 3.725 1.00 82.94 83 ALA A N 1
ATOM 641 C CA . ALA A 1 83 ? -1.478 5.534 3.677 1.00 82.94 83 ALA A CA 1
ATOM 642 C C . ALA A 1 83 ? -1.906 4.338 4.541 1.00 82.94 83 ALA A C 1
ATOM 644 O O . ALA A 1 83 ? -2.860 4.451 5.308 1.00 82.94 83 ALA A O 1
ATOM 645 N N . CYS A 1 84 ? -1.158 3.235 4.499 1.00 78.56 84 CYS A N 1
ATOM 646 C CA . CYS A 1 84 ? -1.434 2.048 5.304 1.00 78.56 84 CYS A CA 1
ATOM 647 C C . CYS A 1 84 ? -1.264 2.319 6.798 1.00 78.56 84 CYS A C 1
ATOM 649 O O . CYS A 1 84 ? -2.143 1.963 7.576 1.00 78.56 84 CYS A O 1
ATOM 651 N N . SER A 1 85 ? -0.201 3.025 7.196 1.00 81.00 85 SER A N 1
ATOM 652 C CA . SER A 1 85 ? 0.005 3.414 8.596 1.00 81.00 85 SER A CA 1
ATOM 653 C C . SER A 1 85 ? -1.131 4.302 9.122 1.00 81.00 85 SER A C 1
ATOM 655 O O . SER A 1 85 ? -1.573 4.140 10.260 1.00 81.00 85 SER A O 1
ATOM 657 N N . ARG A 1 86 ? -1.662 5.207 8.287 1.00 83.19 86 ARG A N 1
ATOM 658 C CA . ARG A 1 86 ? -2.819 6.042 8.648 1.00 83.19 86 ARG A CA 1
ATOM 659 C C . ARG A 1 86 ? -4.103 5.228 8.807 1.00 83.19 86 ARG A C 1
ATOM 661 O O . ARG A 1 86 ? -4.831 5.463 9.767 1.00 83.19 86 ARG A O 1
ATOM 668 N N . ILE A 1 87 ? -4.366 4.284 7.900 1.00 80.31 87 ILE A N 1
ATOM 669 C CA . ILE A 1 87 ? -5.520 3.373 7.990 1.00 80.31 87 ILE A CA 1
ATOM 670 C C . ILE A 1 87 ? -5.422 2.527 9.265 1.00 80.31 87 ILE A C 1
ATOM 672 O O . ILE A 1 87 ? -6.392 2.434 10.013 1.00 80.31 87 ILE A O 1
ATOM 676 N N . GLU A 1 88 ? -4.242 1.964 9.545 1.00 81.25 88 GLU A N 1
ATOM 677 C CA . GLU A 1 88 ? -4.005 1.138 10.731 1.00 81.25 88 GLU A CA 1
ATOM 678 C C . GLU A 1 88 ? -4.234 1.931 12.018 1.00 81.25 88 GLU A C 1
ATOM 680 O O . GLU A 1 88 ? -4.958 1.468 12.898 1.00 81.25 88 GLU A O 1
ATOM 685 N N . LYS A 1 89 ? -3.703 3.158 12.098 1.00 82.69 89 LYS A N 1
ATOM 686 C CA . LYS A 1 89 ? -3.934 4.041 13.244 1.00 82.69 89 LYS A CA 1
ATOM 687 C C . LYS A 1 89 ? -5.420 4.347 13.443 1.00 82.69 89 LYS A C 1
ATOM 689 O O . LYS A 1 89 ? -5.907 4.253 14.562 1.00 82.69 89 LYS A O 1
ATOM 694 N N . HIS A 1 90 ? -6.140 4.683 12.375 1.00 82.12 90 HIS A N 1
ATOM 695 C CA . HIS A 1 90 ? -7.560 5.014 12.478 1.00 82.12 90 HIS A CA 1
ATOM 696 C C . HIS A 1 90 ? -8.393 3.821 12.971 1.00 82.12 90 HIS A C 1
ATOM 698 O O . HIS A 1 90 ? -9.179 3.966 13.902 1.00 82.12 90 HIS A O 1
ATOM 704 N N . ILE A 1 91 ? -8.195 2.629 12.395 1.00 78.50 91 ILE A N 1
ATOM 705 C CA . ILE A 1 91 ? -8.910 1.418 12.832 1.00 78.50 91 ILE A CA 1
ATOM 706 C C . ILE A 1 91 ? -8.555 1.082 14.286 1.00 78.50 91 ILE A C 1
ATOM 708 O O . ILE A 1 91 ? -9.428 0.691 15.063 1.00 78.50 91 ILE A O 1
ATOM 712 N N . TRP A 1 92 ? -7.291 1.262 14.675 1.00 82.00 92 TRP A N 1
ATOM 713 C CA . TRP A 1 92 ? -6.853 1.059 16.051 1.00 82.00 92 TRP A CA 1
ATOM 714 C C . TRP A 1 92 ? -7.557 2.001 17.035 1.00 82.00 92 TRP A C 1
ATOM 716 O O . TRP A 1 92 ? -8.075 1.539 18.053 1.00 82.00 92 TRP A O 1
ATOM 726 N N . ASP A 1 93 ? -7.623 3.297 16.721 1.00 83.50 93 ASP A N 1
ATOM 727 C CA . ASP A 1 93 ? -8.290 4.305 17.553 1.00 83.50 93 ASP A CA 1
ATOM 728 C C . ASP A 1 93 ? -9.802 4.021 17.676 1.00 83.50 93 ASP A C 1
ATOM 730 O O . ASP A 1 93 ? -10.362 4.107 18.774 1.00 83.50 93 ASP A O 1
ATOM 734 N N . GLN A 1 94 ? -10.453 3.584 16.592 1.00 77.88 94 GLN A N 1
ATOM 735 C CA . GLN A 1 94 ? -11.855 3.138 16.600 1.00 77.88 94 GLN A CA 1
ATOM 736 C C . GLN A 1 94 ? -12.064 1.916 17.505 1.00 77.88 94 GLN A C 1
ATOM 738 O O . GLN A 1 94 ? -12.919 1.928 18.392 1.00 77.88 94 GLN A O 1
ATOM 743 N N . CYS A 1 95 ? -11.221 0.887 17.370 1.00 80.00 95 CYS A N 1
ATOM 744 C CA . CYS A 1 95 ? -11.292 -0.302 18.220 1.00 80.00 95 CYS A CA 1
ATOM 745 C C . CYS A 1 95 ? -11.074 0.045 19.697 1.00 80.00 95 CYS A C 1
ATOM 747 O O . CYS A 1 95 ? -11.728 -0.519 20.574 1.00 80.00 95 CYS A O 1
ATOM 749 N N . ASN A 1 96 ? -10.161 0.973 19.991 1.00 83.94 96 ASN A N 1
ATOM 750 C CA . ASN A 1 96 ? -9.898 1.413 21.355 1.00 83.94 96 ASN A CA 1
ATOM 751 C C . ASN A 1 96 ? -11.082 2.199 21.939 1.00 83.94 96 ASN A C 1
ATOM 753 O O . ASN A 1 96 ? -11.436 2.003 23.101 1.00 83.94 96 ASN A O 1
ATOM 757 N N . THR A 1 97 ? -11.738 3.019 21.116 1.00 82.44 97 THR A N 1
ATOM 758 C CA . THR A 1 97 ? -12.970 3.727 21.483 1.00 82.44 97 THR A CA 1
ATOM 759 C C . THR A 1 97 ? -14.079 2.731 21.820 1.00 82.44 97 THR A C 1
ATOM 761 O O . THR A 1 97 ? -14.666 2.812 22.898 1.00 82.44 97 THR A O 1
ATOM 764 N N . TRP A 1 98 ? -14.311 1.719 20.979 1.00 78.38 98 TRP A N 1
ATOM 765 C CA . TRP A 1 98 ? -15.303 0.676 21.259 1.00 78.38 98 TRP A CA 1
ATOM 766 C C . TRP A 1 98 ? -14.976 -0.139 22.516 1.00 78.38 98 TRP A C 1
ATOM 768 O O . TRP A 1 98 ? -15.875 -0.400 23.314 1.00 78.38 98 TRP A O 1
ATOM 778 N N . ARG A 1 99 ? -13.701 -0.475 22.764 1.00 81.62 99 ARG A N 1
ATOM 779 C CA . ARG A 1 99 ? -13.276 -1.129 24.019 1.00 81.62 99 ARG A CA 1
ATOM 780 C C . ARG A 1 99 ? -13.562 -0.269 25.249 1.00 81.62 99 ARG A C 1
ATOM 782 O O . ARG A 1 99 ? -14.074 -0.791 26.237 1.00 81.62 99 ARG A O 1
ATOM 789 N N . ALA A 1 100 ? -13.271 1.032 25.192 1.00 82.25 100 ALA A N 1
ATOM 790 C CA . ALA A 1 100 ? -13.575 1.956 26.283 1.00 82.25 100 ALA A CA 1
ATOM 791 C C . ALA A 1 100 ? -15.089 2.032 26.550 1.00 82.25 100 ALA A C 1
ATOM 793 O O . ALA A 1 100 ? -15.516 1.981 27.701 1.00 82.25 100 ALA A O 1
ATOM 794 N N . ARG A 1 101 ? -15.916 2.047 25.496 1.00 74.06 101 ARG A N 1
ATOM 795 C CA . ARG A 1 101 ? -17.382 2.029 25.630 1.00 74.06 101 ARG A CA 1
ATOM 796 C C . ARG A 1 101 ? -17.917 0.721 26.215 1.00 74.06 101 ARG A C 1
ATOM 798 O O . ARG A 1 101 ? -18.819 0.764 27.045 1.00 74.06 101 ARG A O 1
ATOM 805 N N . ILE A 1 102 ? -17.356 -0.431 25.840 1.00 78.19 102 ILE A N 1
ATOM 806 C CA . ILE A 1 102 ? -17.699 -1.720 26.466 1.00 78.19 102 ILE A CA 1
ATOM 807 C C . ILE A 1 102 ? -17.397 -1.676 27.973 1.00 78.19 102 ILE A C 1
ATOM 809 O O . ILE A 1 102 ? -18.227 -2.105 28.777 1.00 78.19 102 ILE A O 1
ATOM 813 N N . ALA A 1 103 ? -16.252 -1.108 28.367 1.00 80.19 103 ALA A N 1
ATOM 814 C CA . ALA A 1 103 ? -15.890 -0.946 29.774 1.00 80.19 103 ALA A CA 1
ATOM 815 C C . ALA A 1 103 ? -16.873 -0.022 30.530 1.00 80.19 103 ALA A C 1
ATOM 817 O O . ALA A 1 103 ? -17.321 -0.371 31.627 1.00 80.19 103 ALA A O 1
ATOM 818 N N . ASP A 1 104 ? -17.295 1.094 29.927 1.00 79.06 104 ASP A N 1
ATOM 819 C CA . ASP A 1 104 ? -18.304 2.006 30.496 1.00 79.06 104 ASP A CA 1
ATOM 820 C C . ASP A 1 104 ? -19.665 1.313 30.715 1.00 79.06 104 ASP A C 1
ATOM 822 O O . ASP A 1 104 ? -20.293 1.468 31.764 1.00 79.06 104 ASP A O 1
ATOM 826 N N . ILE A 1 105 ? -20.109 0.488 29.761 1.00 73.25 105 ILE A N 1
ATOM 827 C CA . ILE A 1 105 ? -21.366 -0.273 29.873 1.00 73.25 105 ILE A CA 1
ATOM 828 C C . ILE A 1 105 ? -21.259 -1.328 30.975 1.00 73.25 105 ILE A C 1
ATOM 830 O O . ILE A 1 105 ? -22.172 -1.468 31.789 1.00 73.25 105 ILE A O 1
ATOM 834 N N . SER A 1 106 ? -20.130 -2.041 31.034 1.00 74.12 106 SER A N 1
ATOM 835 C CA . SER A 1 106 ? -19.891 -3.081 32.042 1.00 74.12 106 SER A CA 1
ATOM 836 C C . SER A 1 106 ? -19.814 -2.525 33.470 1.00 74.12 106 SER A C 1
ATOM 838 O O . SER A 1 106 ? -20.176 -3.214 34.420 1.00 74.12 106 SER A O 1
ATOM 840 N N . SER A 1 107 ? -19.407 -1.260 33.625 1.00 79.81 107 SER A N 1
ATOM 841 C CA . SER A 1 107 ? -19.356 -0.550 34.910 1.00 79.81 107 SER A CA 1
ATOM 842 C C . SER A 1 107 ? -20.683 0.119 35.300 1.00 79.81 107 SER A C 1
ATOM 844 O O . SER A 1 107 ? -20.765 0.769 36.341 1.00 79.81 107 SER A O 1
ATOM 846 N N . GLY A 1 108 ? -21.744 -0.059 34.502 1.00 69.56 108 GLY A N 1
ATOM 847 C CA . GLY A 1 108 ? -23.086 0.445 34.799 1.00 69.56 108 GLY A CA 1
ATOM 848 C C . GLY A 1 108 ? -23.330 1.903 34.397 1.00 69.56 108 GLY A C 1
ATOM 849 O O . GLY A 1 108 ? -24.413 2.430 34.663 1.00 69.56 108 GLY A O 1
ATOM 850 N N . ASN A 1 109 ? -22.373 2.559 33.731 1.00 69.19 109 ASN A N 1
ATOM 851 C CA . ASN A 1 109 ? -22.504 3.940 33.276 1.00 69.19 109 ASN A CA 1
ATOM 852 C C . ASN A 1 109 ? -23.181 3.990 31.897 1.00 69.19 109 ASN A C 1
ATOM 854 O O . ASN A 1 109 ? -22.543 3.955 30.846 1.00 69.19 109 ASN A O 1
ATOM 858 N N . LYS A 1 110 ? -24.516 4.053 31.900 1.00 61.62 110 LYS A N 1
ATOM 859 C CA . LYS A 1 110 ? -25.348 4.037 30.687 1.00 61.62 110 LYS A CA 1
ATOM 860 C C . LYS A 1 110 ? -25.410 5.413 30.021 1.00 61.62 110 LYS A C 1
ATOM 862 O O . LYS A 1 110 ? -26.473 6.030 29.961 1.00 61.62 110 LYS A O 1
ATOM 867 N N . LYS A 1 111 ? -24.288 5.922 29.508 1.00 59.84 111 LYS A N 1
ATOM 868 C CA . LYS A 1 111 ? -24.372 7.005 28.516 1.00 59.84 111 LYS A CA 1
ATOM 869 C C . LYS A 1 111 ? -25.073 6.444 27.276 1.00 59.84 111 LYS A C 1
ATOM 871 O O . LYS A 1 111 ? -24.683 5.394 26.774 1.00 59.84 111 LYS A O 1
ATOM 876 N N . ALA A 1 112 ? -26.150 7.099 26.841 1.00 55.03 112 ALA A N 1
ATOM 877 C CA . ALA A 1 112 ? -26.911 6.687 25.667 1.00 55.03 112 ALA A CA 1
ATOM 878 C C . ALA A 1 112 ? -25.979 6.616 24.448 1.00 55.03 112 ALA A C 1
ATOM 880 O O . ALA A 1 112 ? -25.229 7.558 24.200 1.00 55.03 112 ALA A O 1
ATOM 881 N N . PHE A 1 113 ? -26.016 5.503 23.713 1.00 56.41 113 PHE A N 1
ATOM 882 C CA . PHE A 1 113 ? -25.352 5.403 22.417 1.00 56.41 113 PHE A CA 1
ATOM 883 C C . PHE A 1 113 ? -25.916 6.481 21.497 1.00 56.41 113 PHE A C 1
ATOM 885 O O . PHE A 1 113 ? -27.095 6.438 21.143 1.00 56.41 113 PHE A O 1
ATOM 892 N N . THR A 1 114 ? -25.085 7.435 21.094 1.00 56.94 114 THR A N 1
ATOM 893 C CA . THR A 1 114 ? -25.407 8.301 19.965 1.00 56.94 114 THR A CA 1
ATOM 894 C C . THR A 1 114 ? -25.092 7.516 18.696 1.00 56.94 114 THR A C 1
ATOM 896 O O . THR A 1 114 ? -24.029 6.912 18.588 1.00 56.94 114 THR A O 1
ATOM 899 N N . ILE A 1 115 ? -26.009 7.504 17.727 1.00 54.22 115 ILE A N 1
ATOM 900 C CA . ILE A 1 115 ? -25.839 6.816 16.428 1.00 54.22 115 ILE A CA 1
ATOM 901 C C . ILE A 1 115 ? -24.571 7.308 15.697 1.00 54.22 115 ILE A C 1
ATOM 903 O O . ILE A 1 115 ? -23.971 6.577 14.916 1.00 54.22 115 ILE A O 1
ATOM 907 N N . GLU A 1 116 ? -24.127 8.520 16.020 1.00 57.28 116 GLU A N 1
ATOM 908 C CA . GLU A 1 116 ? -22.888 9.140 15.548 1.00 57.28 116 GLU A CA 1
ATOM 909 C C . GLU A 1 116 ? -21.620 8.374 15.977 1.00 57.28 116 GLU A C 1
ATOM 911 O O . GLU A 1 116 ? -20.685 8.289 15.190 1.00 57.28 116 GLU A O 1
ATOM 916 N N . ASP A 1 117 ? -21.608 7.723 17.150 1.00 54.69 117 ASP A N 1
ATOM 917 C CA . ASP A 1 117 ? -20.465 6.921 17.636 1.00 54.69 117 ASP A CA 1
ATOM 918 C C . ASP A 1 117 ? -20.341 5.559 16.912 1.00 54.69 117 ASP A C 1
ATOM 920 O O . ASP A 1 117 ? -19.324 4.872 17.021 1.00 54.69 117 ASP A O 1
ATOM 924 N N . LEU A 1 118 ? -21.388 5.148 16.187 1.00 56.28 118 LEU A N 1
ATOM 925 C CA . LEU A 1 118 ? -21.439 3.931 15.364 1.00 56.28 118 LEU A CA 1
ATOM 926 C C . LEU A 1 118 ? -21.196 4.220 13.876 1.00 56.28 118 LEU A C 1
ATOM 928 O O . LEU A 1 118 ? -21.180 3.292 13.063 1.00 56.28 118 LEU A O 1
ATOM 932 N N . HIS A 1 119 ? -21.033 5.489 13.501 1.00 55.25 119 HIS A N 1
ATOM 933 C CA . HIS A 1 119 ? -20.864 5.871 12.112 1.00 55.25 119 HIS A CA 1
ATOM 934 C C . HIS A 1 119 ? -19.410 5.652 11.683 1.00 55.25 119 HIS A C 1
ATOM 936 O O . HIS A 1 119 ? -18.499 6.366 12.099 1.00 55.25 119 HIS A O 1
ATOM 942 N N . PHE A 1 120 ? -19.190 4.662 10.818 1.00 55.94 120 PHE A N 1
ATOM 943 C CA . PHE A 1 120 ? -17.907 4.494 10.147 1.00 55.94 120 PHE A CA 1
ATOM 944 C C . PHE A 1 120 ? -17.624 5.726 9.286 1.00 55.94 120 PHE A C 1
ATOM 946 O O . PHE A 1 120 ? -18.350 6.020 8.335 1.00 55.94 120 PHE A O 1
ATOM 953 N N . GLU A 1 121 ? -16.559 6.457 9.609 1.00 56.75 121 GLU A N 1
ATOM 954 C CA . GLU A 1 121 ? -16.120 7.579 8.789 1.00 56.75 121 GLU A CA 1
ATOM 955 C C . GLU A 1 121 ? -15.717 7.100 7.385 1.00 56.75 121 GLU A C 1
ATOM 957 O O . GLU A 1 121 ? -14.834 6.260 7.196 1.00 56.75 121 GLU A O 1
ATOM 962 N N . GLU A 1 122 ? -16.317 7.724 6.370 1.00 56.31 122 GLU A N 1
ATOM 963 C CA . GLU A 1 122 ? -16.079 7.508 4.933 1.00 56.31 122 GLU A CA 1
ATOM 964 C C . GLU A 1 122 ? -14.610 7.771 4.507 1.00 56.31 122 GLU A C 1
ATOM 966 O O . GLU A 1 122 ? -14.181 7.485 3.384 1.00 56.31 122 GLU A O 1
ATOM 971 N N . HIS A 1 123 ? -13.795 8.299 5.425 1.00 59.50 123 HIS A N 1
ATOM 972 C CA . HIS A 1 123 ? -12.372 8.559 5.248 1.00 59.50 123 HIS A CA 1
ATOM 973 C C . HIS A 1 123 ? -11.533 7.294 5.007 1.00 59.50 123 HIS A C 1
ATOM 975 O O . HIS A 1 123 ? -10.503 7.395 4.329 1.00 59.50 123 HIS A O 1
ATOM 981 N N . LEU A 1 124 ? -11.975 6.106 5.449 1.00 63.69 124 LEU A N 1
ATOM 982 C CA . LEU A 1 124 ? -11.291 4.847 5.114 1.00 63.69 124 LEU A CA 1
ATOM 983 C C . LEU A 1 124 ? -11.262 4.596 3.604 1.00 63.69 124 LEU A C 1
ATOM 985 O O . LEU A 1 124 ? -10.226 4.203 3.067 1.00 63.69 124 LEU A O 1
ATOM 989 N N . THR A 1 125 ? -12.365 4.865 2.902 1.00 68.00 125 THR A N 1
ATOM 990 C CA . THR A 1 125 ? -12.489 4.618 1.458 1.00 68.00 125 THR A CA 1
ATOM 991 C C . THR A 1 125 ? -11.456 5.423 0.676 1.00 68.00 125 THR A C 1
ATOM 993 O O . THR A 1 125 ? -10.811 4.898 -0.230 1.00 68.00 125 THR A O 1
ATOM 996 N N . LYS A 1 126 ? -11.220 6.679 1.076 1.00 71.44 126 LYS A N 1
ATOM 997 C CA . LYS A 1 126 ? -10.184 7.539 0.481 1.00 71.44 126 LYS A CA 1
ATOM 998 C C . LYS A 1 126 ? -8.776 6.996 0.739 1.00 71.44 126 LYS A C 1
ATOM 1000 O O . LYS A 1 126 ? -7.929 7.052 -0.152 1.00 71.44 126 LYS A O 1
ATOM 1005 N N . GLY A 1 127 ? -8.536 6.442 1.930 1.00 72.31 127 GLY A N 1
ATOM 1006 C CA .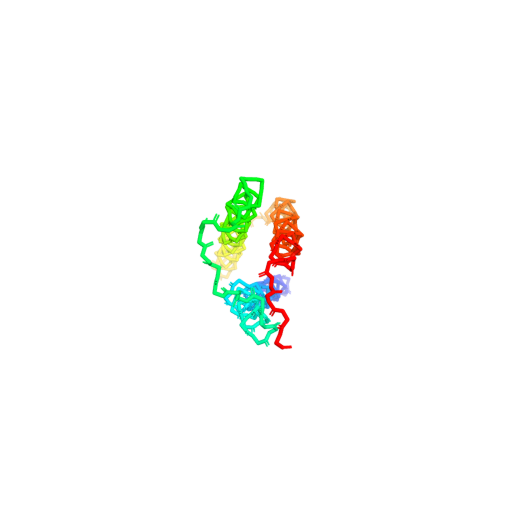 GLY A 1 127 ? -7.288 5.759 2.270 1.00 72.31 127 GLY A CA 1
ATOM 1007 C C . GLY A 1 127 ? -7.030 4.550 1.371 1.00 72.31 127 GLY A C 1
ATOM 1008 O O . GLY A 1 127 ? -5.975 4.470 0.743 1.00 72.31 127 GLY A O 1
ATOM 1009 N N . TYR A 1 128 ? -8.009 3.651 1.242 1.00 73.44 128 TYR A N 1
ATOM 1010 C CA . TYR A 1 128 ? -7.910 2.488 0.356 1.00 73.44 128 TYR A CA 1
ATOM 1011 C C . TYR A 1 128 ? -7.709 2.891 -1.106 1.00 73.44 128 TYR A C 1
ATOM 1013 O O . TYR A 1 128 ? -6.826 2.353 -1.773 1.00 73.44 128 TYR A O 1
ATOM 1021 N N . LEU A 1 129 ? -8.476 3.869 -1.597 1.00 79.31 129 LEU A N 1
ATOM 1022 C CA . LEU A 1 129 ? -8.375 4.354 -2.974 1.00 79.31 129 LEU A CA 1
ATOM 1023 C C . LEU A 1 129 ? -6.972 4.900 -3.279 1.00 79.31 129 LEU A C 1
ATOM 1025 O O . LEU A 1 129 ? -6.418 4.616 -4.339 1.00 79.31 129 LEU A O 1
ATOM 1029 N N . SER A 1 130 ? -6.367 5.615 -2.324 1.00 80.88 130 SER A N 1
ATOM 1030 C CA . SER A 1 130 ? -4.985 6.097 -2.423 1.00 80.88 130 SER A CA 1
ATOM 1031 C C . SER A 1 130 ? -3.972 4.950 -2.536 1.00 80.88 130 SER A C 1
ATOM 1033 O O . SER A 1 130 ? -3.086 4.991 -3.390 1.00 80.88 130 SER A O 1
ATOM 1035 N N . VAL A 1 131 ? -4.130 3.883 -1.741 1.00 79.81 131 VAL A N 1
ATOM 1036 C CA . VAL A 1 131 ? -3.256 2.696 -1.803 1.00 79.81 131 VAL A CA 1
ATOM 1037 C C . VAL A 1 131 ? -3.378 1.986 -3.153 1.00 79.81 131 VAL A C 1
ATOM 1039 O O . VAL A 1 131 ? -2.360 1.669 -3.769 1.00 79.81 131 VAL A O 1
ATOM 1042 N N . TYR A 1 132 ? -4.600 1.774 -3.651 1.00 80.94 132 TYR A N 1
ATOM 1043 C CA . TYR A 1 132 ? -4.819 1.165 -4.968 1.00 80.94 132 TYR A CA 1
ATOM 1044 C C . TYR A 1 132 ? -4.240 2.015 -6.099 1.00 80.94 132 TYR A C 1
ATOM 1046 O O . TYR A 1 132 ? -3.580 1.486 -6.992 1.00 80.94 132 TYR A O 1
ATOM 1054 N N . PHE A 1 133 ? -4.427 3.333 -6.042 1.00 84.44 133 PHE A N 1
ATOM 1055 C CA . PHE A 1 133 ? -3.865 4.248 -7.029 1.00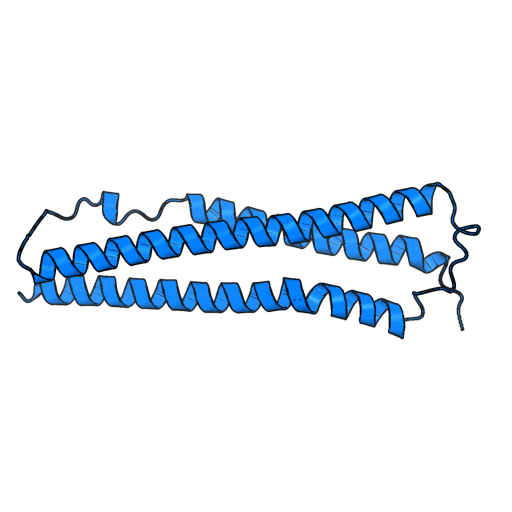 84.44 133 PHE A CA 1
ATOM 1056 C C . PHE A 1 133 ? -2.330 4.212 -7.030 1.00 84.44 133 PHE A C 1
ATOM 1058 O O . PHE A 1 133 ? -1.711 4.077 -8.087 1.00 84.44 133 PHE A O 1
ATOM 1065 N N . ALA A 1 134 ? -1.707 4.228 -5.847 1.00 84.69 134 ALA A N 1
ATOM 1066 C CA . ALA A 1 134 ? -0.263 4.063 -5.713 1.00 84.69 134 ALA A CA 1
ATOM 1067 C C . ALA A 1 134 ? 0.220 2.714 -6.278 1.00 84.69 134 ALA A C 1
ATOM 1069 O O . ALA A 1 134 ? 1.303 2.644 -6.853 1.00 84.69 134 ALA A O 1
ATOM 1070 N N . MET A 1 135 ? -0.588 1.655 -6.180 1.00 82.56 135 MET A N 1
ATOM 1071 C CA . MET A 1 135 ? -0.262 0.319 -6.701 1.00 82.56 135 MET A CA 1
ATOM 1072 C C . MET A 1 135 ? -0.245 0.268 -8.217 1.00 82.56 135 MET A C 1
ATOM 1074 O O . MET A 1 135 ? 0.690 -0.273 -8.805 1.00 82.56 135 MET A O 1
ATOM 1078 N N . VAL A 1 136 ? -1.227 0.906 -8.849 1.00 85.56 136 VAL A N 1
ATOM 1079 C CA . VAL A 1 136 ? -1.255 1.063 -10.303 1.00 85.56 136 VAL A CA 1
ATOM 1080 C C . VAL A 1 136 ? -0.038 1.862 -10.776 1.00 85.56 136 VAL A C 1
ATOM 1082 O O . VAL A 1 136 ? 0.630 1.450 -11.722 1.00 85.56 136 VAL A O 1
ATOM 1085 N N . ILE A 1 137 ? 0.312 2.952 -10.085 1.00 86.44 137 ILE A N 1
ATOM 1086 C CA . ILE A 1 137 ? 1.502 3.753 -10.410 1.00 86.44 137 ILE A CA 1
ATOM 1087 C C . ILE A 1 137 ? 2.788 2.933 -10.265 1.00 86.44 137 ILE A C 1
ATOM 1089 O O . ILE A 1 137 ? 3.634 2.974 -11.158 1.00 86.44 137 ILE A O 1
ATOM 1093 N N . ALA A 1 138 ? 2.935 2.172 -9.177 1.00 83.31 138 ALA A N 1
ATOM 1094 C CA . ALA A 1 138 ? 4.093 1.310 -8.956 1.00 83.31 138 ALA A CA 1
ATOM 1095 C C . ALA A 1 138 ? 4.255 0.294 -10.099 1.00 83.31 138 ALA A C 1
ATOM 1097 O O . ALA A 1 138 ? 5.356 0.096 -10.616 1.00 83.31 138 ALA A O 1
ATOM 1098 N N . PHE A 1 139 ? 3.144 -0.302 -10.540 1.00 83.19 139 PHE A N 1
ATOM 1099 C CA . PHE A 1 139 ? 3.124 -1.275 -11.627 1.00 83.19 139 PHE A CA 1
ATOM 1100 C C . PHE A 1 139 ? 3.470 -0.650 -12.986 1.00 83.19 139 PHE A C 1
ATOM 1102 O O . PHE A 1 139 ? 4.311 -1.176 -13.716 1.00 83.19 139 PHE A O 1
ATOM 1109 N N . ILE A 1 140 ? 2.889 0.509 -13.311 1.00 86.31 140 ILE A N 1
ATOM 1110 C CA . ILE A 1 140 ? 3.212 1.258 -14.536 1.00 86.31 140 ILE A CA 1
ATOM 1111 C C . ILE A 1 140 ? 4.684 1.675 -14.536 1.00 86.31 140 ILE A C 1
ATOM 1113 O O . ILE A 1 140 ? 5.359 1.557 -15.561 1.00 86.31 140 ILE A O 1
ATOM 1117 N N . SER A 1 141 ? 5.198 2.134 -13.394 1.00 85.06 141 SER A N 1
ATOM 1118 C CA . SER A 1 141 ? 6.603 2.506 -13.255 1.00 85.06 141 SER A CA 1
ATOM 1119 C C . SER A 1 141 ? 7.525 1.318 -13.531 1.00 85.06 141 SER A C 1
ATOM 1121 O O . SER A 1 141 ? 8.443 1.427 -14.343 1.00 85.06 141 SER A O 1
ATOM 1123 N N . ALA A 1 142 ? 7.232 0.156 -12.944 1.00 80.50 142 ALA A N 1
ATOM 1124 C CA . ALA A 1 142 ? 7.983 -1.068 -13.187 1.00 80.50 142 ALA A CA 1
ATOM 1125 C C . ALA A 1 142 ? 7.978 -1.487 -14.666 1.00 80.50 142 ALA A C 1
ATOM 1127 O O . ALA A 1 142 ? 9.033 -1.797 -15.220 1.00 80.50 142 ALA A O 1
ATOM 1128 N N . ILE A 1 143 ? 6.817 -1.451 -15.330 1.00 82.62 143 ILE A N 1
ATOM 1129 C CA . ILE A 1 143 ? 6.711 -1.739 -16.769 1.00 82.62 143 ILE A CA 1
ATOM 1130 C C . ILE A 1 143 ? 7.556 -0.756 -17.575 1.00 82.62 143 ILE A C 1
ATOM 1132 O O . ILE A 1 143 ? 8.320 -1.167 -18.446 1.00 82.62 143 ILE A O 1
A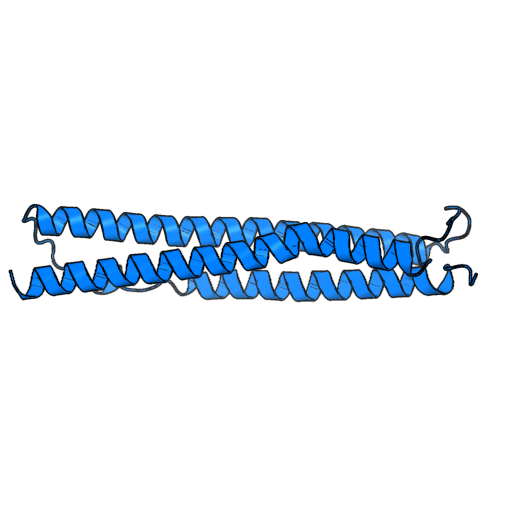TOM 1136 N N . THR A 1 144 ? 7.443 0.536 -17.276 1.00 83.25 144 THR A N 1
ATOM 1137 C CA . THR A 1 144 ? 8.194 1.593 -17.964 1.00 83.25 144 THR A CA 1
ATOM 1138 C C . THR A 1 144 ? 9.696 1.373 -17.809 1.00 83.25 144 THR A C 1
ATOM 1140 O O . THR A 1 144 ? 10.441 1.471 -18.779 1.00 83.25 144 THR A O 1
ATOM 1143 N N . LEU A 1 145 ? 10.136 0.995 -16.610 1.00 80.88 145 LEU A N 1
ATOM 1144 C CA . LEU A 1 145 ? 11.529 0.706 -16.299 1.00 80.88 145 LEU A CA 1
ATOM 1145 C C . LEU A 1 145 ? 12.044 -0.498 -17.110 1.00 80.88 145 LEU A C 1
ATOM 1147 O O . LEU A 1 145 ? 13.110 -0.418 -17.720 1.00 80.88 145 LEU A O 1
ATOM 1151 N N . VAL A 1 146 ? 11.258 -1.575 -17.212 1.00 77.94 146 VAL A N 1
ATOM 1152 C CA . VAL A 1 146 ? 11.578 -2.733 -18.066 1.00 77.94 146 VAL A CA 1
ATOM 1153 C C . VAL A 1 146 ? 11.614 -2.350 -19.547 1.00 77.94 146 VAL A C 1
ATOM 1155 O O . VAL A 1 146 ? 12.532 -2.757 -20.254 1.00 77.94 146 VAL A O 1
ATOM 1158 N N . LEU A 1 147 ? 10.656 -1.555 -20.032 1.00 81.06 147 LEU A N 1
ATOM 1159 C CA . LEU A 1 147 ? 10.602 -1.119 -21.431 1.00 81.06 147 LEU A CA 1
ATOM 1160 C C . LEU A 1 147 ? 11.789 -0.231 -21.813 1.00 81.06 147 LEU A C 1
ATOM 1162 O O . LEU A 1 147 ? 12.323 -0.389 -22.908 1.00 81.06 147 LEU A O 1
ATOM 1166 N N . ILE A 1 148 ? 12.224 0.659 -20.916 1.00 80.38 148 ILE A N 1
ATOM 1167 C CA . ILE A 1 148 ? 13.408 1.502 -21.128 1.00 80.38 148 ILE A CA 1
ATOM 1168 C C . ILE A 1 148 ? 14.674 0.648 -21.181 1.00 80.38 148 ILE A C 1
ATOM 1170 O O . ILE A 1 148 ? 15.546 0.919 -21.999 1.00 80.38 148 ILE A O 1
ATOM 1174 N N . LEU A 1 149 ? 14.783 -0.383 -20.338 1.00 75.38 149 LEU A N 1
ATOM 1175 C CA . LEU A 1 149 ? 15.978 -1.228 -20.255 1.00 75.38 149 LEU A CA 1
ATOM 1176 C C . LEU A 1 149 ? 16.046 -2.314 -21.334 1.00 75.38 149 LEU A C 1
ATOM 1178 O O . LEU A 1 149 ? 17.143 -2.680 -21.748 1.00 75.38 149 LEU A O 1
ATOM 1182 N N . LYS A 1 150 ? 14.902 -2.808 -21.823 1.00 75.81 150 LYS A N 1
ATOM 1183 C CA . LYS A 1 150 ? 14.808 -3.857 -22.852 1.00 75.81 150 LYS A CA 1
ATOM 1184 C C . LYS A 1 150 ? 15.694 -3.626 -24.091 1.00 75.81 150 LYS A C 1
ATOM 1186 O O . LYS A 1 150 ? 16.378 -4.571 -24.469 1.00 75.81 150 LYS A O 1
ATOM 1191 N N . PRO A 1 151 ? 15.728 -2.443 -24.736 1.00 72.25 151 PRO A N 1
ATOM 1192 C CA . PRO A 1 151 ? 16.577 -2.219 -25.913 1.00 72.25 151 PRO A CA 1
ATOM 1193 C C . PRO A 1 151 ? 18.080 -2.184 -25.599 1.00 72.25 151 PRO A C 1
ATOM 1195 O O . PRO A 1 151 ? 18.886 -2.328 -26.512 1.00 72.25 151 PRO A O 1
ATOM 1198 N N . TYR A 1 152 ? 18.460 -2.002 -24.332 1.00 68.56 152 TYR A N 1
ATOM 1199 C CA . TYR A 1 152 ? 19.854 -2.000 -23.874 1.00 68.56 152 TYR A CA 1
ATOM 1200 C C . TYR A 1 152 ? 20.272 -3.343 -23.259 1.00 68.56 152 TYR A C 1
ATOM 1202 O O . TYR A 1 152 ? 21.427 -3.508 -22.865 1.00 68.56 152 TYR A O 1
ATOM 1210 N N . ALA A 1 153 ? 19.351 -4.307 -23.164 1.00 65.19 153 ALA A N 1
ATOM 1211 C CA . ALA A 1 153 ? 19.655 -5.670 -22.764 1.00 65.19 153 ALA A CA 1
ATOM 1212 C C . ALA A 1 153 ? 20.381 -6.376 -23.910 1.00 65.19 153 ALA A C 1
ATOM 1214 O O . ALA A 1 153 ? 19.825 -6.581 -24.987 1.00 65.19 153 ALA A O 1
ATOM 1215 N N . ILE A 1 154 ? 21.646 -6.721 -23.675 1.00 57.28 154 ILE A N 1
ATOM 1216 C CA . ILE A 1 154 ? 22.451 -7.484 -24.628 1.00 57.28 154 ILE A CA 1
ATOM 1217 C C . ILE A 1 154 ? 21.823 -8.884 -24.721 1.00 57.28 154 ILE A C 1
ATOM 1219 O O . ILE A 1 154 ? 21.743 -9.559 -23.688 1.00 57.28 154 ILE A O 1
ATOM 1223 N N . PRO A 1 155 ? 21.361 -9.339 -25.900 1.00 52.78 155 PRO A N 1
ATOM 1224 C CA . PRO A 1 155 ? 20.951 -10.726 -26.053 1.00 52.78 155 PRO A CA 1
ATOM 1225 C C . PRO A 1 155 ? 22.175 -11.615 -25.805 1.00 52.78 155 PRO A C 1
ATOM 1227 O O . PRO A 1 155 ? 23.245 -11.360 -26.360 1.00 52.78 155 PRO A O 1
ATOM 1230 N N . LYS A 1 156 ? 22.027 -12.603 -24.915 1.00 49.50 156 LYS A N 1
ATOM 1231 C CA . LYS A 1 156 ? 23.016 -13.676 -24.758 1.00 49.50 156 LYS A CA 1
ATOM 1232 C C . LYS A 1 156 ? 23.212 -14.424 -26.070 1.00 49.50 156 LYS A C 1
ATOM 1234 O O . LYS A 1 156 ? 22.191 -14.653 -26.756 1.00 49.50 156 LYS A O 1
#

pLDDT: mean 74.65, std 9.92, range [49.5, 88.06]

Foldseek 3Di:
DVVLVVVLVVLVVVLVVLVVVLVVVCVVLCCCLVVVVVVLVVCCVVVLLPDPDPVVPDDPVLVVLLVVLVVLLVVLSVQLVVLSVVLVVVSVVLSVLSVVVNVCVVVVNCDDDDVVNVDDPPVNVVSVVSNVVSVVSNVVSSVSNSVSSVVVRDDD

Secondary structure (DSSP, 8-state):
-HHHHHHHHHHHHHHHHHHHHHHHHHHHHHIIIIIHHHHHHHHHHHTT-S----TTTS-HHHHHHHHHHHHHHHHHHHHHHHHHHHHHHHHHHHHHHHHHHHHHHHTT------GGGG---THHHHHHHHHHHHHHHHHHHHHHHHHHHGGGS---

Radius of gyration: 23.77 Å; chains: 1; bounding box: 58×25×61 Å

Sequence (156 aa):
MASEDKLIDYLSKEIETQSKNLMAFRERINFTVFVGPFVLLGAMLYGGIIPRISWGDLTLGAKLGLFLSLLLAILSYLTMGIACSRIEKHIWDQCNTWRARIADISSGNKKAFTIEDLHFEEHLTKGYLSVYFAMVIAFISAITLVLILKPYAIPK